Protein AF-A0A7X9BGX3-F1 (afdb_monomer)

Mean predicted aligned error: 6.51 Å

Structure (mmCIF, N/CA/C/O backbone):
data_AF-A0A7X9BGX3-F1
#
_entry.id   AF-A0A7X9BGX3-F1
#
loop_
_atom_site.group_PDB
_atom_site.id
_atom_site.type_symbol
_atom_site.label_atom_id
_atom_site.label_alt_id
_atom_site.label_comp_id
_atom_site.label_asym_id
_atom_site.label_entity_id
_atom_site.label_seq_id
_atom_site.pdbx_PDB_ins_code
_atom_site.Cartn_x
_atom_site.Cartn_y
_atom_site.Cartn_z
_atom_site.occupancy
_atom_site.B_iso_or_equiv
_atom_site.auth_seq_id
_atom_site.auth_comp_id
_atom_site.auth_asym_id
_atom_site.auth_atom_id
_atom_site.pdbx_PDB_model_num
ATOM 1 N N . ALA A 1 1 ? 54.823 19.436 -56.040 1.00 66.50 1 ALA A N 1
ATOM 2 C CA . ALA A 1 1 ? 53.367 19.259 -56.218 1.00 66.50 1 ALA A CA 1
ATOM 3 C C . ALA A 1 1 ? 53.062 17.767 -56.200 1.00 66.50 1 ALA A C 1
ATOM 5 O O . ALA A 1 1 ? 53.823 17.017 -56.798 1.00 66.50 1 ALA A O 1
ATOM 6 N N . ILE A 1 2 ? 52.026 17.324 -55.484 1.00 67.25 2 ILE A N 1
ATOM 7 C CA . ILE A 1 2 ? 51.620 15.910 -55.492 1.00 67.25 2 ILE A CA 1
ATOM 8 C C . ILE A 1 2 ? 50.942 15.634 -56.846 1.00 67.25 2 ILE A C 1
ATOM 10 O O . ILE A 1 2 ? 50.047 16.401 -57.211 1.00 67.25 2 ILE A O 1
ATOM 14 N N . PRO A 1 3 ? 51.363 14.609 -57.611 1.00 75.12 3 PRO A N 1
ATOM 15 C CA . PRO A 1 3 ? 50.762 14.306 -58.906 1.00 75.12 3 PRO A CA 1
ATOM 16 C C . PRO A 1 3 ? 49.273 13.942 -58.760 1.00 75.12 3 PRO A C 1
ATOM 18 O O . PRO A 1 3 ? 48.888 13.334 -57.755 1.00 75.12 3 PRO A O 1
ATOM 21 N N . PRO A 1 4 ? 48.420 14.309 -59.736 1.00 80.31 4 PRO A N 1
ATOM 22 C CA . PRO A 1 4 ? 47.000 13.979 -59.694 1.00 80.31 4 PRO A CA 1
ATOM 23 C C . PRO A 1 4 ? 46.792 12.458 -59.679 1.00 80.31 4 PRO A C 1
ATOM 25 O O . PRO A 1 4 ? 47.553 11.701 -60.282 1.00 80.31 4 PRO A O 1
ATOM 28 N N . LEU A 1 5 ? 45.752 12.008 -58.971 1.00 81.69 5 LEU A N 1
ATOM 29 C CA . LEU A 1 5 ? 45.400 10.588 -58.895 1.00 81.69 5 LEU A CA 1
ATOM 30 C C . LEU A 1 5 ? 45.034 10.051 -60.285 1.00 81.69 5 LEU A C 1
ATOM 32 O O . LEU A 1 5 ? 44.265 10.678 -61.010 1.00 81.69 5 LEU A O 1
ATOM 36 N N . ASN A 1 6 ? 45.524 8.855 -60.618 1.00 88.62 6 ASN A N 1
ATOM 37 C CA . ASN A 1 6 ? 45.041 8.104 -61.777 1.00 88.62 6 ASN A CA 1
ATOM 38 C C . ASN A 1 6 ? 43.604 7.587 -61.541 1.00 88.62 6 ASN A C 1
ATOM 40 O O . ASN A 1 6 ? 43.084 7.622 -60.421 1.00 88.62 6 ASN A O 1
ATOM 44 N N . GLU A 1 7 ? 42.952 7.063 -62.581 1.00 87.44 7 GLU A N 1
ATOM 45 C CA . GLU A 1 7 ? 41.557 6.604 -62.487 1.00 87.44 7 GLU A CA 1
ATOM 46 C C . GLU A 1 7 ? 41.325 5.541 -61.401 1.00 87.44 7 GLU A C 1
ATOM 48 O O . GLU A 1 7 ? 40.295 5.543 -60.724 1.00 87.44 7 GLU A O 1
ATOM 53 N N . ALA A 1 8 ? 42.290 4.637 -61.202 1.00 84.56 8 ALA A N 1
ATOM 54 C CA . ALA A 1 8 ? 42.225 3.620 -60.156 1.00 84.56 8 ALA A CA 1
ATOM 55 C C . ALA A 1 8 ? 42.242 4.250 -58.752 1.00 84.56 8 ALA A C 1
ATOM 57 O O . ALA A 1 8 ? 41.446 3.861 -57.895 1.00 84.56 8 ALA A O 1
ATOM 58 N N . GLY A 1 9 ? 43.079 5.269 -58.537 1.00 85.88 9 GLY A N 1
ATOM 59 C CA . GLY A 1 9 ? 43.134 6.048 -57.300 1.00 85.88 9 GLY A CA 1
ATOM 60 C C . GLY A 1 9 ? 41.841 6.819 -57.021 1.00 85.88 9 GLY A C 1
ATOM 61 O O . GLY A 1 9 ? 41.379 6.856 -55.879 1.00 85.88 9 GLY A O 1
ATOM 62 N N . VAL A 1 10 ? 41.196 7.367 -58.058 1.00 85.88 10 VAL A N 1
ATOM 63 C CA . VAL A 1 10 ? 39.879 8.021 -57.934 1.00 85.88 10 VAL A CA 1
ATOM 64 C C . VAL A 1 10 ? 38.798 7.010 -57.530 1.00 85.88 10 VAL A C 1
ATOM 66 O O . VAL A 1 10 ? 38.066 7.253 -56.566 1.00 85.88 10 VAL A O 1
ATOM 69 N N . ARG A 1 11 ? 38.730 5.842 -58.191 1.00 85.56 11 ARG A N 1
ATOM 70 C CA . ARG A 1 11 ? 37.778 4.763 -57.852 1.00 85.56 11 ARG A CA 1
ATOM 71 C C . ARG A 1 11 ? 37.969 4.256 -56.420 1.00 85.56 11 ARG A C 1
ATOM 73 O O . ARG A 1 11 ? 36.987 4.110 -55.689 1.00 85.56 11 ARG A O 1
ATOM 80 N N . ALA A 1 12 ? 39.216 4.052 -55.993 1.00 86.25 12 ALA A N 1
ATOM 81 C CA . ALA A 1 12 ? 39.546 3.623 -54.635 1.00 86.25 12 ALA A CA 1
ATOM 82 C C . ALA A 1 12 ? 39.119 4.658 -53.581 1.00 86.25 12 ALA A C 1
ATOM 84 O O . ALA A 1 12 ? 38.510 4.292 -52.575 1.00 86.25 12 ALA A O 1
ATOM 85 N N . ARG A 1 13 ? 39.350 5.955 -53.830 1.00 87.19 13 ARG A N 1
ATOM 86 C CA . ARG A 1 13 ? 38.935 7.040 -52.924 1.00 87.19 13 ARG A CA 1
ATOM 87 C C . ARG A 1 13 ? 37.414 7.135 -52.784 1.00 87.19 13 ARG A C 1
ATOM 89 O O . ARG A 1 13 ? 36.919 7.315 -51.672 1.00 87.19 13 ARG A O 1
ATOM 96 N N . ILE A 1 14 ? 36.668 6.987 -53.881 1.00 87.69 14 ILE A N 1
ATOM 97 C CA . ILE A 1 14 ? 35.195 6.966 -53.856 1.00 87.69 14 ILE A CA 1
ATOM 98 C C . ILE A 1 14 ? 34.693 5.750 -53.071 1.00 87.69 14 ILE A C 1
ATOM 100 O O . ILE A 1 14 ? 33.833 5.895 -52.201 1.00 87.69 14 ILE A O 1
ATOM 104 N N . ALA A 1 15 ? 35.246 4.562 -53.331 1.00 86.88 15 ALA A N 1
ATOM 105 C CA . ALA A 1 15 ? 34.882 3.340 -52.618 1.00 86.88 15 ALA A CA 1
ATOM 106 C C . ALA A 1 15 ? 35.181 3.441 -51.112 1.00 86.88 15 ALA A C 1
ATOM 108 O O . ALA A 1 15 ? 34.331 3.084 -50.296 1.00 86.88 15 ALA A O 1
ATOM 109 N N . PHE A 1 16 ? 36.342 3.987 -50.739 1.00 90.00 16 PHE A N 1
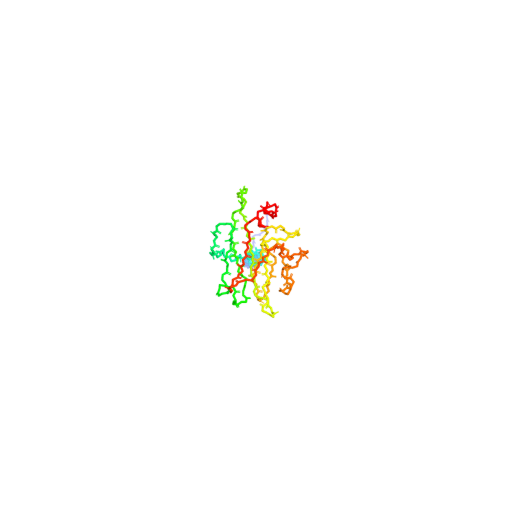ATOM 110 C CA . PHE A 1 16 ? 36.710 4.240 -49.347 1.00 90.00 16 PHE A CA 1
ATOM 111 C C . PHE A 1 16 ? 35.740 5.215 -48.674 1.00 90.00 16 PHE A C 1
ATOM 113 O O . PHE A 1 16 ? 35.214 4.905 -47.610 1.00 90.00 16 PHE A O 1
ATOM 120 N N . ARG A 1 17 ? 35.419 6.349 -49.316 1.00 91.12 17 ARG A N 1
ATOM 121 C CA . ARG A 1 17 ? 34.462 7.328 -48.775 1.00 91.12 17 ARG A CA 1
ATOM 122 C C . ARG A 1 17 ? 33.072 6.719 -48.583 1.00 91.12 17 ARG A C 1
ATOM 124 O O . ARG A 1 17 ? 32.462 6.948 -47.547 1.00 91.12 17 ARG A O 1
ATOM 131 N N . ARG A 1 18 ? 32.586 5.912 -49.534 1.00 91.56 18 ARG A N 1
ATOM 132 C CA . ARG A 1 18 ? 31.297 5.204 -49.408 1.00 91.56 18 ARG A CA 1
ATOM 133 C C . ARG A 1 18 ? 31.295 4.233 -48.229 1.00 91.56 18 ARG A C 1
ATOM 135 O O . ARG A 1 18 ? 30.339 4.233 -47.463 1.00 91.56 18 ARG A O 1
ATOM 142 N N . ARG A 1 19 ? 32.364 3.446 -48.059 1.00 92.12 19 ARG A N 1
ATOM 143 C CA . ARG A 1 19 ? 32.517 2.520 -46.924 1.00 92.12 19 ARG A CA 1
ATOM 144 C C . ARG A 1 19 ? 32.612 3.259 -45.592 1.00 92.12 19 ARG A C 1
ATOM 146 O O . ARG A 1 19 ? 31.960 2.845 -44.647 1.00 92.12 19 ARG A O 1
ATOM 153 N N . ALA A 1 20 ? 33.359 4.360 -45.531 1.00 91.62 20 ALA A N 1
ATOM 154 C CA . ALA A 1 20 ? 33.484 5.180 -44.330 1.00 91.62 20 ALA A CA 1
ATOM 155 C C . ALA A 1 20 ? 32.147 5.828 -43.931 1.00 91.62 20 ALA A C 1
ATOM 157 O O . ALA A 1 20 ? 31.776 5.786 -42.763 1.00 91.62 20 ALA A O 1
ATOM 158 N N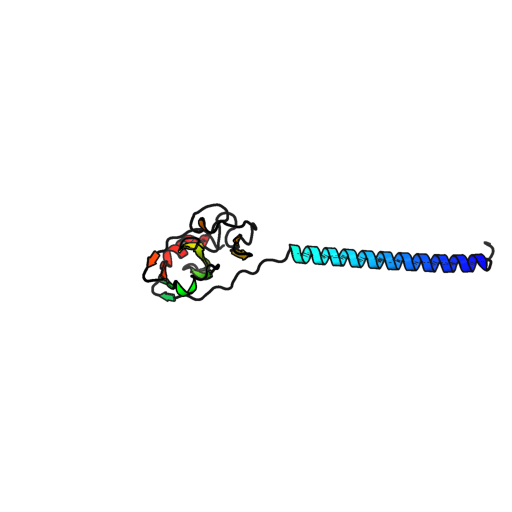 . VAL A 1 21 ? 31.387 6.362 -44.896 1.00 93.75 21 VAL A N 1
ATOM 159 C CA . VAL A 1 21 ? 30.038 6.905 -44.649 1.00 93.75 21 VAL A CA 1
ATOM 160 C C . VAL A 1 21 ? 29.076 5.803 -44.206 1.00 93.75 21 VAL A C 1
ATOM 162 O O . VAL A 1 21 ? 28.342 6.002 -43.246 1.00 93.75 21 VAL A O 1
ATOM 165 N N . ALA A 1 22 ? 29.101 4.635 -44.856 1.00 93.69 22 ALA A N 1
ATOM 166 C CA . ALA A 1 22 ? 28.267 3.503 -44.461 1.00 93.69 22 ALA A CA 1
ATOM 167 C C . ALA A 1 22 ? 28.614 3.011 -43.049 1.00 93.69 22 ALA A C 1
ATOM 169 O O . ALA A 1 22 ? 27.713 2.829 -42.241 1.00 93.69 22 ALA A O 1
ATOM 170 N N . ALA A 1 23 ? 29.900 2.849 -42.727 1.00 94.88 23 ALA A N 1
ATOM 171 C CA . ALA A 1 23 ? 30.350 2.474 -41.389 1.00 94.88 23 ALA A CA 1
ATOM 172 C C . ALA A 1 23 ? 29.916 3.511 -40.342 1.00 94.88 23 ALA A C 1
ATOM 174 O O . ALA A 1 23 ? 29.378 3.133 -39.312 1.00 94.88 23 ALA A O 1
ATOM 175 N N . GLY A 1 24 ? 30.061 4.809 -40.631 1.00 95.88 24 GLY A N 1
ATOM 176 C CA . GLY A 1 24 ? 29.570 5.877 -39.758 1.00 95.88 24 GLY A CA 1
ATOM 177 C C . GLY A 1 24 ? 28.052 5.832 -39.551 1.00 95.88 24 GLY A C 1
ATOM 178 O O . GLY A 1 24 ? 27.589 5.960 -38.421 1.00 95.88 24 GLY A O 1
ATOM 179 N N . ALA A 1 25 ? 27.279 5.593 -40.614 1.00 96.06 25 ALA A N 1
ATOM 180 C CA . ALA A 1 25 ? 25.824 5.465 -40.539 1.00 96.06 25 ALA A CA 1
ATOM 181 C C . ALA A 1 25 ? 25.389 4.232 -39.730 1.00 96.06 25 ALA A C 1
ATOM 183 O O . ALA A 1 25 ? 24.504 4.342 -38.886 1.00 96.06 25 ALA A O 1
ATOM 184 N N . TRP A 1 26 ? 26.039 3.081 -39.930 1.00 97.25 26 TRP A N 1
ATOM 185 C CA . TRP A 1 26 ? 25.780 1.868 -39.150 1.00 97.25 26 TRP A CA 1
ATOM 186 C C . TRP A 1 26 ? 26.157 2.036 -37.679 1.00 97.25 26 TRP A C 1
ATOM 188 O O . TRP A 1 26 ? 25.380 1.641 -36.814 1.00 97.25 26 TRP A O 1
ATOM 198 N N . SER A 1 27 ? 27.290 2.677 -37.380 1.00 96.94 27 SER A N 1
ATOM 199 C CA . SER A 1 27 ? 27.677 2.997 -36.002 1.00 96.94 27 SER A CA 1
ATOM 200 C C . SER A 1 27 ? 26.669 3.932 -35.331 1.00 96.94 27 SER A C 1
ATOM 202 O O . SER A 1 27 ? 26.305 3.707 -34.181 1.00 96.94 27 SER A O 1
ATOM 204 N N . MET A 1 28 ? 26.171 4.945 -36.048 1.00 97.38 28 MET A N 1
ATOM 205 C CA . MET A 1 28 ? 25.126 5.842 -35.545 1.00 97.38 28 MET A CA 1
ATOM 206 C C . MET A 1 28 ? 23.820 5.083 -35.272 1.00 97.38 28 MET A C 1
ATOM 208 O O . MET A 1 28 ? 23.231 5.236 -34.207 1.00 97.38 28 MET A O 1
ATOM 212 N N . ALA A 1 29 ? 23.383 4.236 -36.208 1.00 97.69 29 ALA A N 1
ATOM 213 C CA . ALA A 1 29 ? 22.173 3.432 -36.049 1.00 97.69 29 ALA A CA 1
ATOM 214 C C . ALA A 1 29 ? 22.281 2.467 -34.858 1.00 97.69 29 ALA A C 1
ATOM 216 O O . ALA A 1 29 ? 21.345 2.361 -34.069 1.00 97.69 29 ALA A O 1
ATOM 217 N N . ALA A 1 30 ? 23.435 1.816 -34.688 1.00 97.88 30 ALA A N 1
ATOM 218 C CA . ALA A 1 30 ? 23.700 0.944 -33.549 1.00 97.88 30 ALA A CA 1
ATOM 219 C C . ALA A 1 30 ? 23.678 1.713 -32.219 1.00 97.88 30 ALA A C 1
ATOM 221 O O . ALA A 1 30 ? 23.088 1.235 -31.252 1.00 97.88 30 ALA A O 1
ATOM 222 N N . ALA A 1 31 ? 24.261 2.915 -32.174 1.00 98.00 31 ALA A N 1
ATOM 223 C CA . ALA A 1 31 ? 24.227 3.765 -30.987 1.00 98.00 31 ALA A CA 1
ATOM 224 C C . ALA A 1 31 ? 22.793 4.179 -30.623 1.00 98.00 31 ALA A C 1
ATOM 226 O O . ALA A 1 31 ? 22.399 4.034 -29.471 1.00 98.00 31 ALA A O 1
ATOM 227 N N . ILE A 1 32 ? 21.988 4.611 -31.602 1.00 98.25 32 ILE A N 1
ATOM 228 C CA . ILE A 1 32 ? 20.575 4.966 -31.388 1.00 98.25 32 ILE A CA 1
ATOM 229 C C . ILE A 1 32 ? 19.783 3.760 -30.877 1.00 98.25 32 ILE A C 1
ATOM 231 O O . ILE A 1 32 ? 19.033 3.890 -29.911 1.00 98.25 32 ILE A O 1
ATOM 235 N N . ALA A 1 33 ? 19.962 2.587 -31.490 1.00 98.00 33 ALA A N 1
ATOM 236 C CA . ALA A 1 33 ? 19.286 1.366 -31.065 1.00 98.00 33 ALA A CA 1
ATOM 237 C C . ALA A 1 33 ? 19.656 0.989 -29.623 1.00 98.00 33 ALA A C 1
ATOM 239 O O . ALA A 1 33 ? 18.774 0.677 -28.827 1.00 98.00 33 ALA A O 1
ATOM 240 N N . LEU A 1 34 ? 20.939 1.080 -29.261 1.00 98.12 34 LEU A N 1
ATOM 241 C CA . LEU A 1 34 ? 21.395 0.828 -27.897 1.00 98.12 34 LEU A CA 1
ATOM 242 C C . LEU A 1 34 ? 20.799 1.833 -26.904 1.00 98.12 34 LEU A C 1
ATOM 244 O O . LEU A 1 34 ? 20.311 1.429 -25.854 1.00 98.12 34 LEU A O 1
ATOM 248 N N . THR A 1 35 ? 20.792 3.127 -27.232 1.00 97.50 35 THR A N 1
ATOM 249 C CA . THR A 1 35 ? 20.176 4.154 -26.381 1.00 97.50 35 THR A CA 1
ATOM 250 C C . THR A 1 35 ? 18.681 3.909 -26.201 1.00 97.50 35 THR A C 1
ATOM 252 O O . THR A 1 35 ? 18.192 4.015 -25.081 1.00 97.50 35 THR A O 1
ATOM 255 N N . ALA A 1 36 ? 17.960 3.538 -27.260 1.00 97.69 36 ALA A N 1
ATOM 256 C CA . ALA A 1 36 ? 16.537 3.222 -27.179 1.00 97.69 36 ALA A CA 1
ATOM 257 C C . ALA A 1 36 ? 16.269 1.988 -26.301 1.00 97.69 36 ALA A C 1
ATOM 259 O O . ALA A 1 36 ? 15.364 2.017 -25.474 1.00 97.69 36 ALA A O 1
ATOM 260 N N . LEU A 1 37 ? 17.082 0.933 -26.428 1.00 97.56 37 LEU A N 1
ATOM 261 C CA . LEU A 1 37 ? 16.977 -0.266 -25.590 1.00 97.56 37 LEU A CA 1
ATOM 262 C C . LEU A 1 37 ? 17.258 0.035 -24.116 1.00 97.56 37 LEU A C 1
ATOM 264 O O . LEU A 1 37 ? 16.532 -0.441 -23.248 1.00 97.56 37 LEU A O 1
ATOM 268 N N . LEU A 1 38 ? 18.283 0.841 -23.828 1.00 97.38 38 LEU A N 1
ATOM 269 C CA . LEU A 1 38 ? 18.588 1.266 -22.463 1.00 97.38 38 LEU A CA 1
ATOM 270 C C . LEU A 1 38 ? 17.471 2.139 -21.890 1.00 97.38 38 LEU A C 1
ATOM 272 O O . LEU A 1 38 ? 17.063 1.907 -20.759 1.00 97.38 38 LEU A O 1
ATOM 276 N N . ALA A 1 39 ? 16.951 3.092 -22.668 1.00 96.06 39 ALA A N 1
ATOM 277 C CA . ALA A 1 39 ? 15.848 3.956 -22.252 1.00 96.06 39 ALA A CA 1
ATOM 278 C C . ALA A 1 39 ? 14.558 3.167 -21.986 1.00 96.06 39 ALA A C 1
ATOM 280 O O . ALA A 1 39 ? 13.848 3.453 -21.026 1.00 96.06 39 ALA A O 1
ATOM 281 N N . TRP A 1 40 ? 14.267 2.152 -22.804 1.00 95.44 40 TRP A N 1
ATOM 282 C CA . TRP A 1 40 ? 13.166 1.232 -22.534 1.00 95.44 40 TRP A CA 1
ATOM 283 C C . TRP A 1 40 ? 13.440 0.457 -21.240 1.00 95.44 40 TRP A C 1
ATOM 285 O O . TRP A 1 40 ? 12.630 0.493 -20.319 1.00 95.44 40 TRP A O 1
ATOM 295 N N . GLY A 1 41 ? 14.601 -0.189 -21.118 1.00 93.69 41 GLY A N 1
ATOM 296 C CA . GLY A 1 41 ? 14.947 -0.957 -19.922 1.00 93.69 41 GLY A CA 1
ATOM 297 C C . GLY A 1 41 ? 14.831 -0.137 -18.633 1.00 93.69 41 GLY A C 1
ATOM 298 O O . GLY A 1 41 ? 14.251 -0.604 -17.657 1.00 93.69 41 GLY A O 1
ATOM 299 N N . THR A 1 42 ? 15.305 1.112 -18.631 1.00 92.31 42 THR A N 1
ATOM 300 C CA . THR A 1 42 ? 15.161 2.004 -17.473 1.00 92.31 42 THR A CA 1
ATOM 301 C C . THR A 1 42 ? 13.718 2.428 -17.232 1.00 92.31 42 THR A C 1
ATOM 303 O O . THR A 1 42 ? 13.340 2.588 -16.076 1.00 92.31 42 THR A O 1
ATOM 306 N N . TYR A 1 43 ? 12.909 2.614 -18.274 1.00 91.69 43 TYR A N 1
ATOM 307 C CA . TYR A 1 43 ? 11.489 2.928 -18.125 1.00 91.69 43 TYR A CA 1
ATOM 308 C C . TYR A 1 43 ?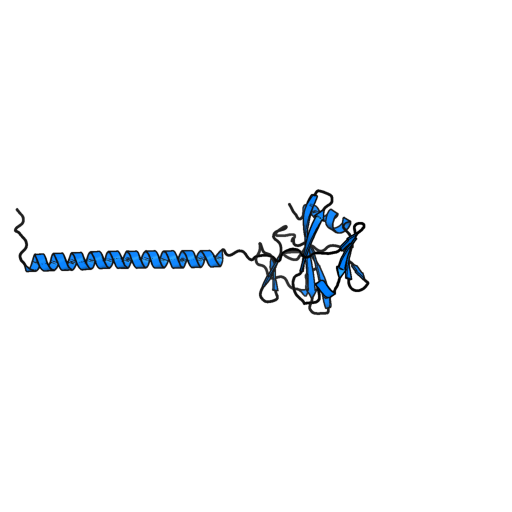 10.726 1.798 -17.422 1.00 91.69 43 TYR A C 1
ATOM 310 O O . TYR A 1 43 ? 10.019 2.064 -16.455 1.00 91.69 43 TYR A O 1
ATOM 318 N N . GLU A 1 44 ? 10.920 0.545 -17.839 1.00 88.31 44 GLU A N 1
ATOM 319 C CA . GLU A 1 44 ? 10.241 -0.604 -17.215 1.00 88.31 44 GLU A CA 1
ATOM 320 C C . GLU A 1 44 ? 10.696 -0.809 -15.768 1.00 88.31 44 GLU A C 1
ATOM 322 O O . GLU A 1 44 ? 9.868 -1.048 -14.896 1.00 88.31 44 GLU A O 1
ATOM 327 N N . LEU A 1 45 ? 11.994 -0.645 -15.487 1.00 83.06 45 LEU A N 1
ATOM 328 C CA . LEU A 1 45 ? 12.536 -0.786 -14.130 1.00 83.06 45 LEU A CA 1
ATOM 329 C C . LEU A 1 45 ? 12.076 0.318 -13.171 1.00 83.06 45 LEU A C 1
ATOM 331 O O . LEU A 1 45 ? 11.986 0.081 -11.972 1.00 83.06 45 LEU A O 1
ATOM 335 N N . ASN A 1 46 ? 11.811 1.526 -13.675 1.00 82.19 46 ASN A N 1
ATOM 336 C CA . ASN A 1 46 ? 11.364 2.653 -12.850 1.00 82.19 46 ASN A CA 1
ATOM 337 C C . ASN A 1 46 ? 9.841 2.803 -12.808 1.00 82.19 46 ASN A C 1
ATOM 339 O O . ASN A 1 46 ? 9.340 3.742 -12.180 1.00 82.19 46 ASN A O 1
ATOM 343 N N . LYS A 1 47 ? 9.097 1.919 -13.476 1.00 82.50 47 LYS A N 1
ATOM 344 C CA . LYS A 1 47 ? 7.641 1.954 -13.480 1.00 82.50 47 LYS A CA 1
ATOM 345 C C . LYS A 1 47 ? 7.131 1.739 -12.057 1.00 82.50 47 LYS A C 1
ATOM 347 O O . LYS A 1 47 ? 7.255 0.660 -11.490 1.00 82.50 47 LYS A O 1
ATOM 352 N N . GLN A 1 48 ? 6.569 2.794 -11.477 1.00 78.75 48 GLN A N 1
ATOM 353 C CA . GLN A 1 48 ? 6.019 2.739 -10.130 1.00 78.75 48 GLN A CA 1
ATOM 354 C C . GLN A 1 48 ? 4.676 1.998 -10.154 1.00 78.75 48 GLN A C 1
ATOM 356 O O . GLN A 1 48 ? 3.829 2.325 -10.994 1.00 78.75 48 GLN A O 1
ATOM 361 N 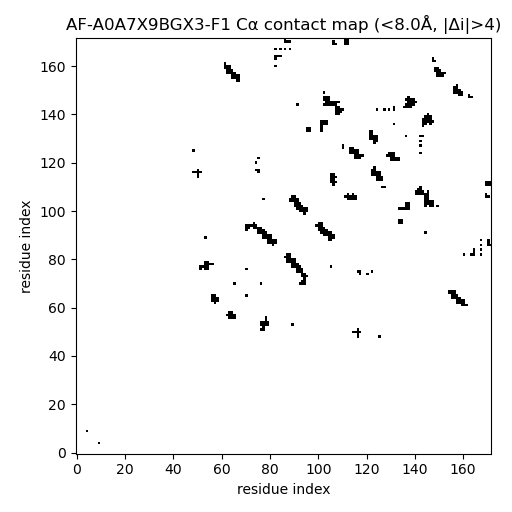N . PRO A 1 49 ? 4.448 1.037 -9.245 1.00 84.94 49 PRO A N 1
ATOM 362 C CA . PRO A 1 49 ? 3.152 0.395 -9.125 1.00 84.94 49 PRO A CA 1
ATOM 363 C C . PRO A 1 49 ? 2.106 1.422 -8.679 1.00 84.94 49 PRO A C 1
ATOM 365 O O . PRO A 1 49 ? 2.340 2.260 -7.796 1.00 84.94 49 PRO A O 1
ATOM 368 N N . VAL A 1 50 ? 0.948 1.370 -9.334 1.00 85.00 50 VAL A N 1
ATOM 369 C CA . VAL A 1 50 ? -0.224 2.163 -8.961 1.00 85.00 50 VAL A CA 1
ATOM 370 C C . VAL A 1 50 ? -0.919 1.441 -7.815 1.00 85.00 50 VAL A C 1
ATOM 372 O O . VAL A 1 50 ? -1.105 0.228 -7.861 1.00 85.00 50 VAL A O 1
ATOM 375 N N . ILE A 1 51 ? -1.274 2.192 -6.778 1.00 91.56 51 ILE A N 1
ATOM 376 C CA . ILE A 1 51 ? -2.055 1.681 -5.652 1.00 91.56 51 ILE A CA 1
ATOM 377 C C . ILE A 1 51 ? -3.546 1.836 -5.984 1.00 91.56 51 ILE A C 1
ATOM 379 O O . ILE A 1 51 ? -3.912 2.816 -6.632 1.00 91.56 51 ILE A O 1
ATOM 383 N N . SER A 1 52 ? -4.387 0.881 -5.575 1.00 93.69 52 SER A N 1
ATOM 384 C CA . SER A 1 52 ? -5.848 0.973 -5.727 1.00 93.69 52 SER A CA 1
ATOM 385 C C . SER A 1 52 ? -6.411 2.275 -5.145 1.00 93.69 52 SER A C 1
ATOM 387 O O . SER A 1 52 ? -5.903 2.798 -4.149 1.00 93.69 52 SER A O 1
ATOM 389 N N . GLU A 1 53 ? -7.448 2.819 -5.772 1.00 95.44 53 GLU A N 1
ATOM 390 C CA . GLU A 1 53 ? -8.142 3.985 -5.226 1.00 95.44 53 GLU A CA 1
ATOM 391 C C . GLU A 1 53 ? -8.870 3.612 -3.920 1.00 95.44 53 GLU A C 1
ATOM 393 O O . GLU A 1 53 ? -9.237 2.447 -3.744 1.00 95.44 53 GLU A O 1
ATOM 398 N N . PRO A 1 54 ? -9.039 4.558 -2.979 1.00 97.88 54 PRO A N 1
ATOM 399 C CA . PRO A 1 54 ? -9.823 4.316 -1.776 1.00 97.88 54 PRO A CA 1
ATOM 400 C C . PRO A 1 54 ? -11.286 4.006 -2.095 1.00 97.88 54 PRO A C 1
ATOM 402 O O . PRO A 1 54 ? -11.906 4.662 -2.929 1.00 97.88 54 PRO A O 1
ATOM 405 N N . GLU A 1 55 ? -11.836 3.037 -1.382 1.00 98.38 55 GLU A N 1
ATOM 406 C CA . GLU A 1 55 ? -13.240 2.672 -1.417 1.00 98.38 55 GLU A CA 1
ATOM 407 C C . GLU A 1 55 ? -14.048 3.455 -0.379 1.00 98.38 55 GLU A C 1
ATOM 409 O O . GLU A 1 55 ? -13.536 3.899 0.654 1.00 98.38 55 GLU A O 1
ATOM 414 N N . GLU A 1 56 ? -15.342 3.590 -0.655 1.00 97.94 56 GLU A N 1
ATOM 415 C CA . GLU A 1 56 ? -16.305 4.216 0.247 1.00 97.94 56 GLU A CA 1
ATOM 416 C C . GLU A 1 56 ? -16.659 3.286 1.416 1.00 97.94 56 GLU A C 1
ATOM 418 O O . GLU A 1 56 ? -16.655 2.059 1.289 1.00 97.94 56 GLU A O 1
ATOM 423 N N . TYR A 1 57 ? -17.010 3.879 2.556 1.00 97.69 57 TYR A N 1
ATOM 424 C CA . TYR A 1 57 ? -17.490 3.180 3.749 1.00 97.69 57 TYR A CA 1
ATOM 425 C C . TYR A 1 57 ? -18.407 4.093 4.569 1.00 97.69 57 TYR A C 1
ATOM 427 O O . TYR A 1 57 ? -18.465 5.305 4.361 1.00 97.69 57 TYR A O 1
ATOM 435 N N . SER A 1 58 ? -19.140 3.516 5.522 1.00 97.56 58 SER A N 1
ATOM 436 C CA . SER A 1 58 ? -19.992 4.292 6.425 1.00 97.56 58 SER A CA 1
ATOM 437 C C . SER A 1 58 ? -19.180 4.802 7.610 1.00 97.56 58 SER A C 1
ATOM 439 O O . SER A 1 58 ? -18.571 3.998 8.309 1.00 97.56 58 SER A O 1
ATOM 441 N N . LEU A 1 59 ? -19.235 6.105 7.888 1.00 97.12 59 LEU A N 1
ATOM 442 C CA . LEU A 1 59 ? -18.674 6.722 9.091 1.00 97.12 59 LEU A CA 1
ATOM 443 C C . LEU A 1 59 ? -19.762 7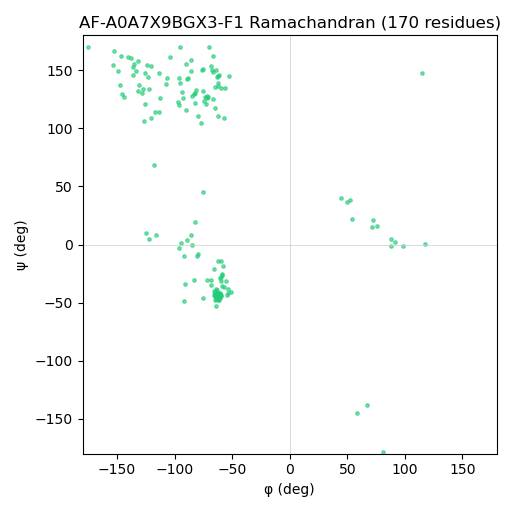.541 9.794 1.00 97.12 59 LEU A C 1
ATOM 445 O O . LEU A 1 59 ? -20.146 8.610 9.321 1.00 97.12 59 LEU A O 1
ATOM 449 N N . VAL A 1 60 ? -20.269 7.038 10.918 1.00 97.06 60 VAL A N 1
ATOM 450 C CA . VAL A 1 60 ? -21.344 7.678 11.696 1.00 97.06 60 VAL A CA 1
ATOM 451 C C . VAL A 1 60 ? -20.933 7.701 13.161 1.00 97.06 60 VAL A C 1
ATOM 453 O O . VAL A 1 60 ? -20.456 6.696 13.679 1.00 97.06 60 VAL A O 1
ATOM 456 N N . ASP A 1 61 ? -21.065 8.856 13.815 1.00 95.75 61 ASP A N 1
ATOM 457 C CA . ASP A 1 61 ? -20.733 9.046 15.236 1.00 95.75 61 ASP A CA 1
ATOM 458 C C . ASP A 1 61 ? -19.330 8.529 15.631 1.00 95.75 61 ASP A C 1
ATOM 460 O O . ASP A 1 61 ? -19.119 7.992 16.717 1.00 95.75 61 ASP A O 1
ATOM 464 N N . GLY A 1 62 ? -18.349 8.688 14.733 1.00 96.25 62 GLY A N 1
ATOM 465 C CA . GLY A 1 62 ? -16.963 8.257 14.958 1.00 96.25 62 GLY A CA 1
ATOM 466 C C . GLY A 1 62 ? -16.738 6.747 14.835 1.00 96.25 62 GLY A C 1
ATOM 467 O O . GLY A 1 62 ? -15.705 6.248 15.282 1.00 96.25 62 GLY A O 1
ATOM 468 N N . VAL A 1 63 ? -17.679 6.016 14.240 1.00 97.88 63 VAL A N 1
ATOM 469 C CA . VAL A 1 63 ? -17.576 4.578 13.988 1.00 97.88 63 VAL A CA 1
ATOM 470 C C . VAL A 1 63 ? -17.595 4.320 12.485 1.00 97.88 63 VAL A C 1
ATOM 472 O O . VAL A 1 63 ? -18.593 4.572 11.807 1.00 97.88 63 VAL A O 1
ATOM 475 N N . ALA A 1 64 ? -16.475 3.820 11.969 1.00 97.88 64 ALA A N 1
ATOM 476 C CA . ALA A 1 64 ? -16.350 3.337 10.605 1.00 97.88 64 ALA A CA 1
ATOM 477 C C . ALA A 1 64 ? -16.872 1.895 10.520 1.00 97.88 64 ALA A C 1
ATOM 479 O O . ALA A 1 64 ? -16.494 1.044 11.324 1.00 97.88 64 ALA A O 1
ATOM 480 N N . THR A 1 65 ? -17.745 1.628 9.551 1.00 98.19 65 THR A N 1
ATOM 481 C CA . THR A 1 65 ? -18.378 0.324 9.315 1.00 98.19 65 THR A CA 1
ATOM 482 C C . THR A 1 65 ? -18.134 -0.116 7.877 1.00 98.19 65 THR A C 1
ATOM 484 O O . THR A 1 65 ? -18.545 0.574 6.939 1.00 98.19 65 THR A O 1
ATOM 487 N N . ILE A 1 66 ? -17.488 -1.273 7.715 1.00 98.50 66 ILE A N 1
ATOM 488 C CA . ILE A 1 66 ? -17.150 -1.878 6.424 1.00 98.50 66 ILE A CA 1
ATOM 489 C C . ILE A 1 66 ? -17.823 -3.257 6.341 1.00 98.50 66 ILE A C 1
ATOM 491 O O . ILE A 1 66 ? -17.405 -4.171 7.056 1.00 98.50 66 ILE A O 1
ATOM 495 N N . PRO A 1 67 ? -18.860 -3.445 5.505 1.00 98.00 67 PRO A N 1
ATOM 496 C CA . PRO A 1 67 ? -19.530 -4.736 5.355 1.00 98.00 67 PRO A CA 1
ATOM 497 C C . PRO A 1 67 ? -18.594 -5.815 4.800 1.00 98.00 67 PRO A C 1
ATOM 499 O O . PRO A 1 67 ? -17.794 -5.550 3.906 1.00 98.00 67 PRO A O 1
ATOM 502 N N . PHE A 1 68 ? -18.739 -7.064 5.242 1.00 97.38 68 PHE A N 1
ATOM 503 C CA . PHE A 1 68 ? -17.950 -8.179 4.704 1.00 97.38 68 PHE A CA 1
ATOM 504 C C . PHE A 1 68 ? -18.137 -8.382 3.209 1.00 97.38 68 PHE A C 1
ATOM 506 O O . PHE A 1 68 ? -17.158 -8.636 2.519 1.00 97.38 68 PHE A O 1
ATOM 513 N N . SER A 1 69 ? -19.349 -8.164 2.695 1.00 97.06 69 SER A N 1
ATOM 514 C CA . SER A 1 69 ? -19.644 -8.247 1.261 1.00 97.06 69 SER A CA 1
ATOM 515 C C . SER A 1 69 ? -18.798 -7.305 0.398 1.00 97.06 69 SER A C 1
ATOM 517 O O . SER A 1 69 ? -18.747 -7.483 -0.814 1.00 97.06 69 SER A O 1
ATOM 519 N N . GLN A 1 70 ? -18.185 -6.279 0.997 1.00 97.81 70 GLN A N 1
ATOM 520 C CA . GLN A 1 70 ? -17.268 -5.373 0.312 1.00 97.81 70 GLN A CA 1
ATOM 521 C C . GLN A 1 70 ? -15.842 -5.931 0.235 1.00 97.81 70 GLN A C 1
ATOM 523 O O . GLN A 1 70 ? -15.142 -5.618 -0.716 1.00 97.81 70 GLN A O 1
ATOM 528 N N . VAL A 1 71 ? -15.419 -6.740 1.215 1.00 97.50 71 VAL A N 1
ATOM 529 C CA . VAL A 1 71 ? -14.006 -7.113 1.417 1.00 97.50 71 VAL A CA 1
ATOM 530 C C . VAL A 1 71 ? -13.733 -8.626 1.458 1.00 97.50 71 VAL A C 1
ATOM 532 O O . VAL A 1 71 ? -12.657 -9.068 1.862 1.00 97.50 71 VAL A O 1
ATOM 535 N N . GLU A 1 72 ? -14.723 -9.453 1.116 1.00 96.50 72 GLU A N 1
ATOM 536 C CA . GLU A 1 72 ? -14.653 -10.922 1.196 1.00 96.50 72 GLU A CA 1
ATOM 537 C C . GLU A 1 72 ? -14.117 -11.615 -0.070 1.00 96.50 72 GLU A C 1
ATOM 539 O O . GLU A 1 72 ? -14.067 -12.844 -0.118 1.00 96.50 72 GLU A O 1
ATOM 544 N N . ASP A 1 73 ? -13.698 -10.860 -1.088 1.00 95.25 73 ASP A N 1
ATOM 545 C CA . ASP A 1 73 ? -13.252 -11.408 -2.378 1.00 95.25 73 ASP A CA 1
ATOM 546 C C . ASP A 1 73 ? -11.798 -11.933 -2.375 1.00 95.25 73 ASP A C 1
ATOM 548 O O . ASP A 1 73 ? -11.387 -12.636 -3.300 1.00 95.25 73 ASP A O 1
ATOM 552 N N . GLY A 1 74 ? -11.041 -11.660 -1.306 1.00 94.25 74 GLY A N 1
ATOM 553 C CA . GLY A 1 74 ? -9.643 -12.071 -1.158 1.00 94.25 74 GLY A CA 1
ATOM 554 C C . GLY A 1 74 ? -8.612 -11.055 -1.655 1.00 94.25 74 GLY A C 1
ATOM 555 O O . GLY A 1 74 ? -7.417 -11.348 -1.566 1.00 94.25 74 GLY A O 1
ATOM 556 N N . HIS A 1 75 ? -9.039 -9.888 -2.136 1.00 96.00 75 HIS A N 1
ATOM 557 C CA . HIS A 1 75 ? -8.173 -8.830 -2.645 1.00 96.00 75 HIS A CA 1
ATOM 558 C C . HIS A 1 75 ? -7.849 -7.763 -1.590 1.00 96.00 75 HIS A C 1
ATOM 560 O O . HIS A 1 75 ? -8.356 -7.754 -0.464 1.00 96.00 75 HIS A O 1
ATOM 566 N N . LEU A 1 76 ? -6.905 -6.884 -1.934 1.00 97.31 76 LEU A N 1
ATOM 567 C CA . LEU A 1 76 ? -6.525 -5.737 -1.118 1.00 97.31 76 LEU A CA 1
ATOM 568 C C . LEU A 1 76 ? -7.520 -4.582 -1.283 1.00 97.31 76 LEU A C 1
ATOM 570 O O . LEU A 1 76 ? -7.491 -3.867 -2.287 1.00 97.31 76 LEU A O 1
ATOM 574 N N . HIS A 1 77 ? -8.284 -4.314 -0.231 1.00 98.31 77 HIS A N 1
ATOM 575 C CA . HIS A 1 77 ? -9.175 -3.160 -0.145 1.00 98.31 77 HIS A CA 1
ATOM 576 C C . HIS A 1 77 ? -8.489 -2.015 0.583 1.00 98.31 77 HIS A C 1
ATOM 578 O O . HIS A 1 77 ? -7.798 -2.228 1.584 1.00 98.31 77 HIS A O 1
ATOM 584 N N . ARG A 1 78 ? -8.679 -0.792 0.092 1.00 98.44 78 ARG A N 1
ATOM 585 C CA . ARG A 1 78 ? -8.101 0.427 0.665 1.00 98.44 78 ARG A CA 1
ATOM 586 C C . ARG A 1 78 ? -9.205 1.404 1.005 1.00 98.44 78 ARG A C 1
ATOM 588 O O . ARG A 1 78 ? -10.128 1.579 0.229 1.00 98.44 78 ARG A O 1
ATOM 595 N N . PHE A 1 79 ? -9.025 2.126 2.099 1.00 98.62 79 PHE A N 1
ATOM 596 C CA . PHE A 1 79 ? -9.936 3.164 2.558 1.00 98.62 79 PHE A CA 1
ATOM 597 C C . PHE A 1 79 ? -9.148 4.412 2.942 1.00 98.62 79 PHE A C 1
ATOM 599 O O . PHE A 1 79 ? -7.998 4.313 3.381 1.00 98.62 79 PHE A O 1
ATOM 606 N N . ALA A 1 80 ? -9.760 5.580 2.771 1.00 98.12 80 ALA A N 1
ATOM 607 C CA . ALA A 1 80 ? -9.201 6.865 3.175 1.00 98.12 80 ALA A CA 1
ATOM 608 C C . ALA A 1 80 ? -9.923 7.388 4.419 1.00 98.12 80 ALA A C 1
ATOM 610 O O . ALA A 1 80 ? -11.129 7.215 4.582 1.00 98.12 80 ALA A O 1
ATOM 611 N N . TYR A 1 81 ? -9.186 8.027 5.312 1.00 98.19 81 TYR A N 1
ATOM 612 C CA . TYR A 1 81 ? -9.724 8.607 6.531 1.00 98.19 81 TYR A CA 1
ATOM 613 C C . TYR A 1 81 ? -8.990 9.907 6.835 1.00 98.19 81 TYR A C 1
ATOM 615 O O . TYR A 1 81 ? -7.767 9.910 6.913 1.00 98.19 81 TYR A O 1
ATOM 623 N N . THR A 1 82 ? -9.724 10.995 7.034 1.00 97.94 82 THR A N 1
ATOM 624 C CA . THR A 1 82 ? -9.143 12.252 7.510 1.00 97.94 82 THR A CA 1
ATOM 625 C C . THR A 1 82 ? -9.196 12.265 9.034 1.00 97.94 82 THR A C 1
ATOM 627 O O . THR A 1 82 ? -10.284 12.276 9.615 1.00 97.94 82 THR A O 1
ATOM 630 N N . ALA A 1 83 ? -8.030 12.269 9.675 1.00 97.38 83 ALA A N 1
ATOM 631 C CA . 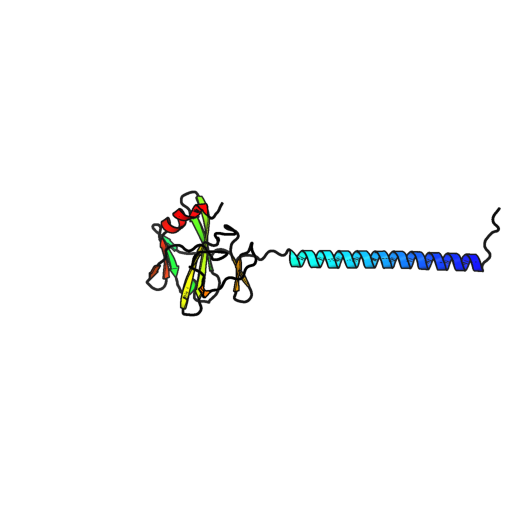ALA A 1 83 ? -7.913 12.346 11.125 1.00 97.38 83 ALA A CA 1
ATOM 632 C C . ALA A 1 83 ? -8.402 13.695 11.670 1.00 97.38 83 ALA A C 1
ATOM 634 O O . ALA A 1 83 ? -8.479 14.698 10.955 1.00 97.38 83 ALA A O 1
ATOM 635 N N . ALA A 1 84 ? -8.683 13.749 12.970 1.00 96.81 84 ALA A N 1
ATOM 636 C CA . ALA A 1 84 ? -9.145 14.946 13.669 1.00 96.81 84 ALA A CA 1
ATOM 637 C C . ALA A 1 84 ? -8.167 16.134 13.575 1.00 96.81 84 ALA A C 1
ATOM 639 O O . ALA A 1 84 ? -8.584 17.288 13.681 1.00 96.81 84 ALA A O 1
ATOM 640 N N . ASP A 1 85 ? -6.876 15.865 13.366 1.00 96.44 85 ASP A N 1
ATOM 641 C CA . ASP A 1 85 ? -5.841 16.879 13.137 1.00 96.44 85 ASP A CA 1
ATOM 642 C C . ASP A 1 85 ? -5.725 17.334 11.665 1.00 96.44 85 ASP A C 1
ATOM 644 O O . ASP A 1 85 ? -4.928 18.221 11.355 1.00 96.44 85 ASP A O 1
ATOM 648 N N . GLY A 1 86 ? -6.547 16.775 10.772 1.00 97.19 86 GLY A N 1
ATOM 649 C CA . GLY A 1 86 ? -6.560 17.051 9.336 1.00 97.19 86 GLY A CA 1
ATOM 650 C C . GLY A 1 86 ? -5.615 16.175 8.512 1.00 97.19 86 GLY A C 1
ATOM 651 O O . GLY A 1 86 ? -5.482 16.409 7.311 1.00 97.19 86 GLY A O 1
ATOM 652 N N . THR A 1 87 ? -4.947 15.192 9.119 1.00 97.81 87 THR A N 1
ATOM 653 C CA . THR A 1 87 ? -4.048 14.279 8.403 1.00 97.81 87 THR A CA 1
ATOM 654 C C . THR A 1 87 ? -4.837 13.302 7.536 1.00 97.81 87 THR A C 1
ATOM 656 O O . THR A 1 87 ? -5.703 12.579 8.026 1.00 97.81 87 THR A O 1
ATOM 659 N N . GLU A 1 88 ? -4.499 13.236 6.248 1.00 97.12 88 GLU A N 1
ATOM 660 C CA . GLU A 1 88 ? -5.053 12.250 5.317 1.00 97.12 88 GLU A CA 1
ATOM 661 C C . GLU A 1 88 ? -4.387 10.889 5.533 1.00 97.12 88 GLU A C 1
ATOM 663 O O . GLU A 1 88 ? -3.244 10.646 5.136 1.00 97.12 88 GLU A O 1
ATOM 668 N N . MET A 1 89 ? -5.118 9.984 6.166 1.00 97.69 89 MET A N 1
ATOM 669 C CA . MET A 1 89 ? -4.690 8.628 6.462 1.00 97.69 89 MET A CA 1
ATOM 670 C C . MET A 1 89 ? -5.338 7.629 5.515 1.00 97.69 89 MET A C 1
ATOM 672 O O . MET A 1 89 ? -6.364 7.877 4.878 1.00 97.69 89 MET A O 1
ATOM 676 N N . ARG A 1 90 ? -4.737 6.444 5.440 1.00 98.38 90 ARG A N 1
ATOM 677 C CA . ARG A 1 90 ? -5.295 5.314 4.704 1.00 98.38 90 ARG A CA 1
ATOM 678 C C . ARG A 1 90 ? -5.158 4.044 5.526 1.00 98.38 90 ARG A C 1
ATOM 680 O O . ARG A 1 90 ? -4.169 3.855 6.234 1.00 98.38 90 ARG A O 1
ATOM 687 N N . PHE A 1 91 ? -6.120 3.147 5.404 1.00 98.50 91 PHE A N 1
ATOM 688 C CA . PHE A 1 91 ? -6.040 1.805 5.971 1.00 98.50 91 PHE A CA 1
ATOM 689 C C . PHE A 1 91 ? -6.429 0.769 4.926 1.00 98.50 91 PHE A C 1
ATOM 691 O O . PHE A 1 91 ? -7.074 1.085 3.925 1.00 98.50 91 PHE A O 1
ATOM 698 N N . ILE A 1 92 ? -5.976 -0.460 5.138 1.00 98.31 92 ILE A N 1
ATOM 699 C CA . ILE A 1 92 ? -6.196 -1.576 4.230 1.00 98.31 92 ILE A CA 1
ATOM 700 C C . ILE A 1 92 ? -6.825 -2.758 4.950 1.00 98.31 92 ILE A C 1
ATOM 702 O O . ILE A 1 92 ? -6.569 -3.007 6.133 1.00 98.31 92 ILE A O 1
ATOM 706 N N . ILE A 1 93 ? -7.640 -3.490 4.200 1.00 98.06 93 ILE A N 1
ATOM 707 C CA . ILE A 1 93 ? -8.333 -4.692 4.642 1.00 98.06 93 ILE A CA 1
ATOM 708 C C . ILE A 1 93 ? -8.104 -5.786 3.603 1.00 98.06 93 ILE A C 1
ATOM 710 O O . ILE A 1 93 ? -8.158 -5.533 2.403 1.00 98.06 93 ILE A O 1
ATOM 714 N N . ILE A 1 94 ? -7.838 -7.005 4.066 1.00 96.75 94 ILE A N 1
ATOM 715 C CA . ILE A 1 94 ? -7.723 -8.182 3.201 1.00 96.75 94 ILE A CA 1
ATOM 716 C C . ILE A 1 94 ? -8.205 -9.445 3.911 1.00 96.75 94 ILE A C 1
ATOM 718 O O . ILE A 1 94 ? -7.872 -9.683 5.077 1.00 96.75 94 ILE A O 1
ATOM 722 N N . LEU A 1 95 ? -8.962 -10.283 3.205 1.00 95.56 95 LEU A N 1
ATOM 723 C CA . LEU A 1 95 ? -9.343 -11.609 3.683 1.00 95.56 95 LEU A CA 1
ATOM 724 C C . LEU A 1 95 ? -8.144 -12.570 3.607 1.00 95.56 95 LEU A C 1
ATOM 726 O O . LEU A 1 95 ? -7.550 -12.788 2.553 1.00 95.56 95 LEU A O 1
ATOM 730 N N . LYS A 1 96 ? -7.776 -13.173 4.739 1.00 92.25 96 LYS A N 1
ATOM 731 C CA . LYS A 1 96 ? -6.661 -14.124 4.832 1.00 92.25 96 LYS A CA 1
ATOM 732 C C . LYS A 1 96 ? -7.105 -15.540 4.488 1.00 92.25 96 LYS A C 1
ATOM 734 O O . LYS A 1 96 ? -8.249 -15.941 4.708 1.00 92.25 96 LYS A O 1
ATOM 739 N N . ASN A 1 97 ? -6.120 -16.360 4.122 1.00 82.94 97 ASN A N 1
ATOM 740 C CA . ASN A 1 97 ? -6.262 -17.813 4.077 1.00 82.94 97 ASN A CA 1
ATOM 741 C C . ASN A 1 97 ? -6.688 -18.336 5.462 1.00 82.94 97 ASN A C 1
ATOM 743 O O . ASN A 1 97 ? -5.901 -18.305 6.407 1.00 82.94 97 ASN A O 1
ATOM 747 N N . GLY A 1 98 ? -7.942 -18.780 5.584 1.00 81.50 98 GLY A N 1
ATOM 748 C CA . GLY A 1 98 ? -8.549 -19.220 6.848 1.00 81.50 98 GLY A CA 1
ATOM 749 C C . GLY A 1 98 ? -9.749 -18.391 7.319 1.00 81.50 98 GLY A C 1
ATOM 750 O O . GLY A 1 98 ? -10.309 -18.712 8.362 1.00 81.50 98 GLY A O 1
ATOM 751 N N . GLY A 1 99 ? -10.158 -17.359 6.572 1.00 86.00 99 GLY A N 1
ATOM 752 C CA . GLY A 1 99 ? -11.401 -16.617 6.821 1.00 86.00 99 GLY A CA 1
ATOM 753 C C . GLY A 1 99 ? -11.277 -15.450 7.805 1.00 86.00 99 GLY A C 1
ATOM 754 O O . GLY A 1 99 ? -12.255 -14.760 8.062 1.00 86.00 99 GLY A O 1
ATOM 755 N N . ALA A 1 100 ? -10.087 -15.217 8.363 1.00 92.19 100 ALA A N 1
ATOM 756 C CA . ALA A 1 100 ? -9.822 -14.061 9.216 1.00 92.19 100 ALA A CA 1
ATOM 757 C C . ALA A 1 100 ? -9.428 -12.838 8.378 1.00 92.19 100 ALA A C 1
ATOM 759 O O . ALA A 1 100 ? -8.751 -12.980 7.363 1.00 92.19 100 ALA A O 1
ATOM 760 N N . TYR A 1 101 ? -9.743 -11.635 8.849 1.00 95.31 101 TYR A N 1
ATOM 761 C CA . TYR A 1 101 ? -9.331 -10.401 8.182 1.00 95.31 101 TYR A CA 1
ATOM 762 C C . TYR A 1 101 ? -7.963 -9.908 8.675 1.00 95.31 101 TYR A C 1
ATOM 764 O O . TYR A 1 101 ? -7.574 -10.052 9.841 1.00 95.31 101 TYR A O 1
ATOM 772 N N . GLY A 1 102 ? -7.168 -9.377 7.753 1.00 95.62 102 GLY A N 1
ATOM 773 C CA . GLY A 1 102 ? -6.014 -8.535 8.031 1.00 95.62 102 GLY A CA 1
ATOM 774 C C . GLY A 1 102 ? -6.432 -7.084 7.916 1.00 95.62 102 GLY A C 1
ATOM 775 O O . GLY A 1 102 ? -6.872 -6.682 6.849 1.00 95.62 102 GLY A O 1
ATOM 776 N N . VAL A 1 103 ? -6.289 -6.328 9.001 1.00 97.69 103 VAL A N 1
ATOM 777 C CA . VAL A 1 103 ? -6.621 -4.901 9.064 1.00 97.69 103 VAL A CA 1
ATOM 778 C C . VAL A 1 103 ? -5.406 -4.161 9.613 1.00 97.69 103 VAL A C 1
ATOM 780 O O . VAL A 1 103 ? -4.780 -4.619 10.576 1.00 97.69 103 VAL A O 1
ATOM 783 N N . GLY A 1 104 ? -5.043 -3.052 8.980 1.00 98.00 104 GLY A N 1
ATOM 784 C CA . GLY A 1 104 ? -3.940 -2.197 9.410 1.00 98.00 104 GLY A CA 1
ATOM 785 C C . GLY A 1 104 ? -3.836 -0.939 8.558 1.00 98.00 104 GLY A C 1
ATOM 786 O O . GLY A 1 104 ? -4.513 -0.809 7.540 1.00 98.00 104 GLY A O 1
ATOM 787 N N . LEU A 1 105 ? -3.006 0.011 8.979 1.00 98.44 105 LEU A N 1
ATOM 788 C CA . LEU A 1 105 ? -2.759 1.230 8.214 1.00 98.44 105 LEU A CA 1
ATOM 789 C C . LEU A 1 105 ? -2.097 0.886 6.8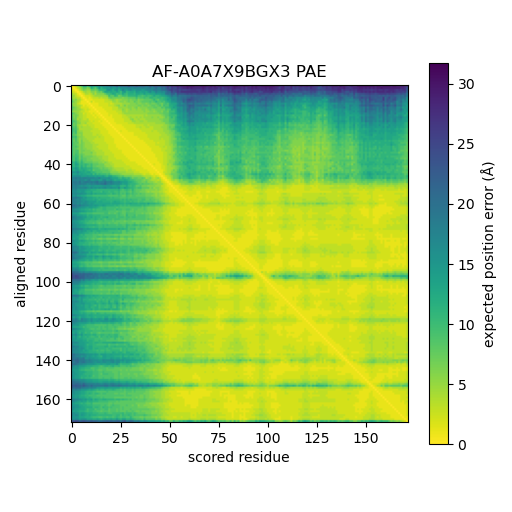78 1.00 98.44 105 LEU A C 1
ATOM 791 O O . LEU A 1 105 ? -1.290 -0.038 6.792 1.00 98.44 105 LEU A O 1
ATOM 795 N N . ASP A 1 106 ? -2.348 1.691 5.850 1.00 98.06 106 ASP A N 1
ATOM 796 C CA . ASP A 1 106 ? -1.598 1.678 4.586 1.00 98.06 106 ASP A CA 1
ATOM 797 C C . ASP A 1 106 ? -0.217 2.346 4.784 1.00 98.06 106 ASP A C 1
ATOM 799 O O . ASP A 1 106 ? 0.205 3.219 4.026 1.00 98.06 106 ASP A O 1
ATOM 803 N N . ALA A 1 107 ? 0.449 1.971 5.876 1.00 97.75 107 ALA A N 1
ATOM 804 C CA . ALA A 1 107 ? 1.713 2.482 6.369 1.00 97.75 107 ALA A CA 1
ATOM 805 C C . ALA A 1 107 ? 2.433 1.405 7.197 1.00 97.75 107 ALA A C 1
ATOM 807 O O . ALA A 1 107 ? 1.799 0.525 7.788 1.00 97.75 107 ALA A O 1
ATOM 808 N N . CYS A 1 108 ? 3.762 1.489 7.268 1.00 97.00 108 CYS A N 1
ATOM 809 C CA . CYS A 1 108 ? 4.608 0.534 7.986 1.00 97.00 108 CYS A CA 1
ATOM 810 C C . CYS A 1 108 ? 5.681 1.234 8.826 1.00 97.00 108 CYS A C 1
ATOM 812 O O . CYS A 1 108 ? 6.122 2.334 8.496 1.00 97.00 108 CYS A O 1
ATOM 814 N N . GLU A 1 109 ? 6.163 0.574 9.881 1.00 95.12 109 GLU A N 1
ATOM 815 C CA . GLU A 1 109 ? 7.176 1.142 10.790 1.00 95.12 109 GLU A CA 1
ATOM 816 C C . GLU A 1 109 ? 8.495 1.490 10.077 1.00 95.12 109 GLU A C 1
ATOM 818 O O . GLU A 1 109 ? 9.213 2.395 10.491 1.00 95.12 109 GLU A O 1
ATOM 823 N N . THR A 1 110 ? 8.824 0.772 8.998 1.00 95.31 110 THR A N 1
ATOM 824 C CA . THR A 1 110 ? 10.100 0.931 8.276 1.00 95.31 110 THR A CA 1
ATOM 825 C C . THR A 1 110 ? 10.021 1.961 7.145 1.00 95.31 110 THR A C 1
ATOM 827 O O . THR A 1 110 ? 10.998 2.639 6.838 1.00 95.31 110 THR A O 1
ATOM 830 N N . CYS A 1 111 ? 8.868 2.059 6.486 1.00 95.88 111 CYS A N 1
ATOM 831 C CA . CYS A 1 111 ? 8.692 2.769 5.219 1.00 95.88 111 CYS A CA 1
ATOM 832 C C . CYS A 1 111 ? 7.641 3.878 5.285 1.00 95.88 111 CYS A C 1
ATOM 834 O O . CYS A 1 111 ? 7.352 4.466 4.246 1.00 95.88 111 CYS A O 1
ATOM 836 N N . GLY A 1 112 ? 7.070 4.164 6.454 1.00 95.38 112 GLY A N 1
ATOM 837 C CA . GLY A 1 112 ? 6.024 5.171 6.603 1.00 95.38 112 GLY A CA 1
ATOM 838 C C . GLY A 1 112 ? 4.805 4.871 5.732 1.00 95.38 112 GLY A C 1
ATOM 839 O O . GLY A 1 112 ? 4.476 3.711 5.478 1.00 95.38 112 GLY A O 1
ATOM 840 N N . ASP A 1 113 ? 4.182 5.927 5.236 1.00 96.31 113 ASP A N 1
ATOM 841 C CA . ASP A 1 113 ? 2.913 5.971 4.505 1.00 96.31 113 ASP A CA 1
ATOM 842 C C . ASP A 1 113 ? 3.010 5.652 3.004 1.00 96.31 113 ASP A C 1
ATOM 844 O O . ASP A 1 113 ? 2.120 5.994 2.224 1.00 96.31 113 ASP A O 1
ATOM 848 N N . ALA A 1 114 ? 4.084 4.993 2.560 1.00 95.12 114 ALA A N 1
ATOM 849 C CA . ALA A 1 114 ? 4.267 4.677 1.143 1.00 95.12 114 ALA A CA 1
ATOM 850 C C . ALA A 1 114 ? 3.124 3.828 0.555 1.00 95.12 114 ALA A C 1
ATOM 852 O O . ALA A 1 114 ? 2.878 3.871 -0.653 1.00 95.12 114 ALA A O 1
ATOM 853 N N . GLY A 1 115 ? 2.459 3.057 1.415 1.00 96.62 115 GLY A N 1
ATOM 854 C CA . GLY A 1 115 ? 1.351 2.184 1.074 1.00 96.62 115 GLY A CA 1
ATOM 855 C C . GLY A 1 115 ? 1.754 0.841 0.475 1.00 96.62 115 GLY A C 1
ATOM 856 O O . GLY A 1 115 ? 2.935 0.496 0.325 1.00 96.62 115 GLY A O 1
ATOM 857 N N . TYR A 1 116 ? 0.721 0.078 0.142 1.00 97.62 116 TYR A N 1
ATOM 858 C CA . TYR A 1 116 ? 0.810 -1.289 -0.353 1.00 97.62 116 TYR A CA 1
ATOM 859 C C . TYR A 1 116 ? 0.115 -1.458 -1.699 1.00 97.62 116 TYR A C 1
ATOM 861 O O . TYR A 1 116 ? -0.807 -0.726 -2.047 1.00 97.62 116 TYR A O 1
ATOM 869 N N . TYR A 1 117 ? 0.536 -2.443 -2.473 1.00 96.81 117 TYR A N 1
ATOM 870 C CA . TYR A 1 117 ? -0.155 -2.828 -3.695 1.00 96.81 117 TYR A CA 1
ATOM 871 C C . TYR A 1 117 ? -0.255 -4.345 -3.778 1.00 96.81 117 TYR A C 1
ATOM 873 O O . TYR A 1 117 ? 0.559 -5.067 -3.197 1.00 96.81 117 TYR A O 1
ATOM 881 N N . GLU A 1 118 ? -1.279 -4.820 -4.474 1.00 95.56 118 GLU A N 1
ATOM 882 C CA . GLU A 1 118 ? -1.438 -6.235 -4.764 1.00 95.56 118 GLU A CA 1
ATOM 883 C C . GLU A 1 118 ? -0.818 -6.553 -6.125 1.00 95.56 118 GLU A C 1
ATOM 885 O O . GLU A 1 118 ? -1.074 -5.866 -7.115 1.00 95.56 118 GLU A O 1
ATOM 890 N N . GLN A 1 119 ? -0.002 -7.602 -6.179 1.00 93.81 119 GLN A N 1
ATOM 891 C CA . GLN A 1 119 ? 0.519 -8.148 -7.425 1.00 93.81 119 GLN A CA 1
ATOM 892 C C . GLN A 1 119 ? 0.661 -9.663 -7.302 1.00 93.81 119 GLN A C 1
ATOM 894 O O . GLN A 1 119 ? 1.253 -10.164 -6.345 1.00 93.81 119 GLN A O 1
ATOM 899 N N . ASP A 1 120 ? 0.127 -10.400 -8.279 1.00 91.06 120 ASP A N 1
ATOM 900 C CA . ASP A 1 120 ? 0.216 -11.865 -8.344 1.00 91.06 120 ASP A CA 1
ATOM 901 C C . ASP A 1 120 ? -0.251 -12.562 -7.043 1.00 91.06 120 ASP A C 1
ATOM 903 O O . ASP A 1 120 ? 0.359 -13.533 -6.586 1.00 91.06 120 ASP A O 1
ATOM 907 N N . GLY A 1 121 ? -1.309 -12.035 -6.408 1.00 88.94 121 GLY A N 1
ATOM 908 C CA . GLY A 1 121 ? -1.868 -12.543 -5.145 1.00 88.94 121 GLY A CA 1
ATOM 909 C C . GLY A 1 121 ? -1.004 -12.279 -3.904 1.00 88.94 121 GLY A C 1
ATOM 910 O O . GLY A 1 121 ? -1.197 -12.910 -2.863 1.00 88.94 121 GLY A O 1
ATOM 911 N N . LYS A 1 122 ? -0.015 -11.385 -4.002 1.00 93.19 122 LYS A N 1
ATOM 912 C CA . LYS A 1 122 ? 0.836 -10.948 -2.889 1.00 93.19 122 LYS A CA 1
ATOM 913 C C . LYS A 1 122 ? 0.584 -9.484 -2.582 1.00 93.19 122 LYS A C 1
ATOM 915 O O . LYS A 1 122 ? 0.376 -8.690 -3.492 1.00 93.19 122 LYS A O 1
ATOM 920 N N . ILE A 1 123 ? 0.717 -9.125 -1.310 1.00 95.56 123 ILE A N 1
ATOM 921 C CA . ILE A 1 123 ? 0.702 -7.729 -0.868 1.00 95.56 123 ILE A CA 1
ATOM 922 C C . ILE A 1 123 ? 2.137 -7.253 -0.725 1.00 95.56 123 ILE A C 1
ATOM 924 O O . ILE A 1 123 ? 2.924 -7.867 -0.005 1.00 95.56 123 ILE A O 1
ATOM 928 N N . ILE A 1 124 ? 2.488 -6.185 -1.429 1.00 96.88 124 ILE A N 1
ATOM 929 C CA . ILE A 1 124 ? 3.858 -5.694 -1.549 1.00 96.88 124 ILE A CA 1
ATOM 930 C C . ILE A 1 124 ? 3.914 -4.250 -1.059 1.00 96.88 124 ILE A C 1
ATOM 932 O O . ILE A 1 124 ? 3.068 -3.425 -1.400 1.00 96.88 124 ILE A O 1
ATOM 936 N N . CYS A 1 125 ? 4.910 -3.927 -0.234 1.00 96.88 125 CYS A N 1
ATOM 937 C CA . CYS A 1 125 ? 5.151 -2.545 0.173 1.00 96.88 125 CYS A CA 1
ATOM 938 C C . CYS A 1 125 ? 5.707 -1.735 -1.001 1.00 96.88 125 CYS A C 1
ATOM 940 O O . CYS A 1 125 ? 6.753 -2.077 -1.552 1.00 96.88 125 CYS A O 1
ATOM 942 N N . LYS A 1 126 ? 5.073 -0.604 -1.319 1.00 95.62 126 LYS A N 1
ATOM 943 C CA . LYS A 1 126 ? 5.453 0.253 -2.451 1.00 95.62 126 LYS A CA 1
ATOM 944 C C . LYS A 1 126 ? 6.884 0.799 -2.364 1.00 95.62 126 LYS A C 1
ATOM 946 O O . LYS A 1 126 ? 7.487 1.087 -3.390 1.00 95.62 126 LYS A O 1
ATOM 951 N N . ARG A 1 127 ? 7.433 0.965 -1.152 1.00 94.56 127 ARG A N 1
ATOM 952 C CA . ARG A 1 127 ? 8.775 1.543 -0.941 1.00 94.56 127 ARG A CA 1
ATOM 953 C C . ARG A 1 127 ? 9.890 0.501 -0.897 1.00 94.56 127 ARG A C 1
ATOM 955 O O . ARG A 1 127 ? 10.922 0.716 -1.521 1.00 94.56 127 ARG A O 1
ATOM 962 N N . CYS A 1 128 ? 9.717 -0.569 -0.114 1.00 94.94 128 CYS A N 1
ATOM 963 C CA . CYS A 1 128 ? 10.761 -1.582 0.108 1.00 94.94 128 CYS A CA 1
ATOM 964 C C . CYS A 1 128 ? 10.684 -2.762 -0.880 1.00 94.94 128 CYS A C 1
ATOM 966 O O . CYS A 1 128 ? 11.588 -3.591 -0.877 1.00 94.94 128 CYS A O 1
ATOM 968 N N . ASP A 1 129 ? 9.611 -2.858 -1.679 1.00 94.56 129 ASP A N 1
ATOM 969 C CA . ASP A 1 129 ? 9.301 -3.972 -2.595 1.00 94.56 129 ASP A CA 1
ATOM 970 C C . ASP A 1 129 ? 9.289 -5.360 -1.920 1.00 94.56 129 ASP A C 1
ATOM 972 O O . ASP A 1 129 ? 9.435 -6.41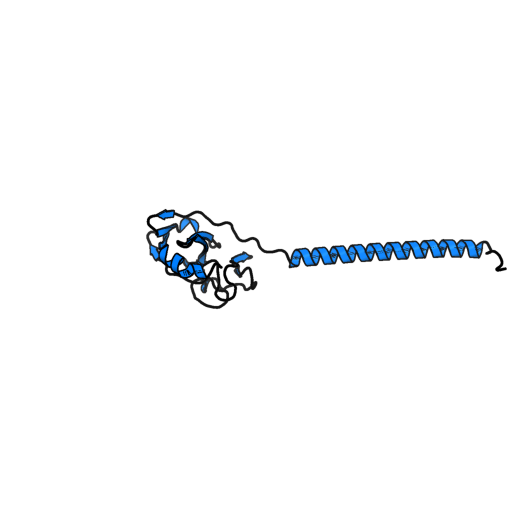3 -2.540 1.00 94.56 129 ASP A O 1
ATOM 976 N N . VAL A 1 130 ? 9.105 -5.376 -0.596 1.00 95.06 130 VAL A N 1
ATOM 977 C CA . VAL A 1 130 ? 8.990 -6.609 0.182 1.00 95.06 130 VAL A CA 1
ATOM 978 C C . VAL A 1 130 ? 7.559 -7.114 0.089 1.00 95.06 130 VAL A C 1
ATOM 980 O O . VAL A 1 130 ? 6.619 -6.426 0.497 1.00 95.06 130 VAL A O 1
ATOM 983 N N . ALA A 1 131 ? 7.415 -8.345 -0.401 1.00 95.62 131 ALA A N 1
ATOM 984 C CA . ALA A 1 131 ? 6.174 -9.099 -0.323 1.00 95.62 131 ALA A CA 1
ATOM 985 C C . ALA A 1 131 ? 5.915 -9.554 1.120 1.00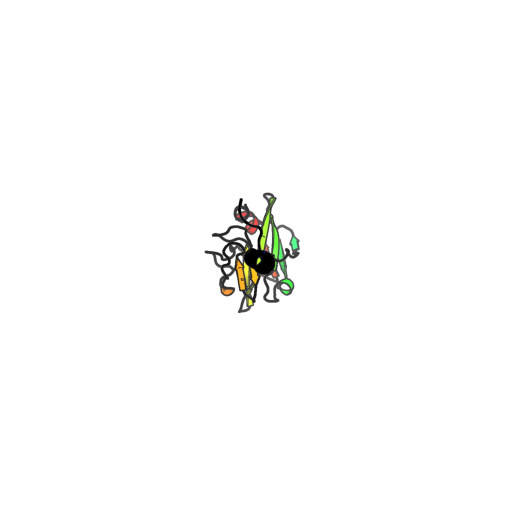 95.62 131 ALA A C 1
ATOM 987 O O . ALA A 1 131 ? 6.762 -10.179 1.763 1.00 95.62 131 ALA A O 1
ATOM 988 N N . ILE A 1 132 ? 4.722 -9.254 1.612 1.00 95.38 132 ILE A N 1
ATOM 989 C CA . ILE A 1 132 ? 4.281 -9.526 2.974 1.00 95.38 132 ILE A CA 1
ATOM 990 C C . ILE A 1 132 ? 3.503 -10.831 3.002 1.00 95.38 132 ILE A C 1
ATOM 992 O O . ILE A 1 132 ? 2.746 -11.159 2.087 1.00 95.38 132 ILE A O 1
ATOM 996 N N . ASN A 1 133 ? 3.678 -11.588 4.080 1.00 93.25 133 ASN A N 1
ATOM 997 C CA . ASN A 1 133 ? 2.871 -12.771 4.308 1.00 93.25 133 ASN A CA 1
ATOM 998 C C . ASN A 1 133 ? 1.445 -12.350 4.704 1.00 93.25 133 ASN A C 1
ATOM 1000 O O . ASN A 1 133 ? 1.251 -11.697 5.727 1.00 93.25 133 ASN A O 1
ATOM 1004 N N . LEU A 1 134 ? 0.442 -12.767 3.925 1.00 92.56 134 LEU A N 1
ATOM 1005 C CA . LEU A 1 134 ? -0.974 -12.478 4.186 1.00 92.56 134 LEU A CA 1
ATOM 1006 C C . LEU A 1 134 ? -1.393 -12.834 5.620 1.00 92.56 134 LEU A C 1
ATOM 1008 O O . LEU A 1 134 ? -2.098 -12.074 6.280 1.00 92.56 134 LEU A O 1
ATOM 1012 N N . ALA A 1 135 ? -0.908 -13.968 6.136 1.00 91.94 135 ALA A N 1
ATOM 1013 C CA . ALA A 1 135 ? -1.235 -14.429 7.482 1.00 91.94 135 ALA A CA 1
ATOM 1014 C C . ALA A 1 135 ? -0.695 -13.499 8.582 1.00 91.94 135 ALA A C 1
ATOM 1016 O O . ALA A 1 135 ? -1.223 -13.515 9.692 1.00 91.94 135 ALA A O 1
ATOM 1017 N N . THR A 1 136 ? 0.324 -12.682 8.288 1.00 93.19 136 THR A N 1
ATOM 1018 C CA . THR A 1 136 ? 0.939 -11.764 9.255 1.00 93.19 136 THR A CA 1
ATOM 1019 C C . THR A 1 136 ? 0.388 -10.340 9.190 1.00 93.19 136 THR A C 1
ATOM 1021 O O . THR A 1 136 ? 0.775 -9.507 10.006 1.00 93.19 136 THR A O 1
ATOM 1024 N N . ILE A 1 137 ? -0.528 -10.035 8.267 1.00 93.25 137 ILE A N 1
ATOM 1025 C CA . ILE A 1 137 ? -1.193 -8.725 8.226 1.00 93.25 137 ILE A CA 1
ATOM 1026 C C . ILE A 1 137 ? -2.068 -8.578 9.479 1.00 93.25 137 ILE A C 1
ATOM 1028 O O . ILE A 1 137 ? -2.891 -9.444 9.773 1.00 93.25 137 ILE A O 1
ATOM 1032 N N . GLY A 1 138 ? -1.873 -7.508 10.250 1.00 90.62 138 GLY A N 1
ATOM 1033 C CA . GLY A 1 138 ? -2.458 -7.340 11.590 1.00 90.62 138 GLY A CA 1
ATOM 1034 C C . GLY A 1 138 ? -1.508 -7.697 12.745 1.00 90.62 138 GLY A C 1
ATOM 1035 O O . GLY A 1 138 ? -1.872 -7.535 13.906 1.00 90.62 138 GLY A O 1
ATOM 1036 N N . PHE A 1 139 ? -0.281 -8.141 12.452 1.00 92.25 139 PHE A N 1
ATOM 1037 C CA . PHE A 1 139 ? 0.811 -8.229 13.424 1.00 92.25 139 PHE A CA 1
ATOM 1038 C C . PHE A 1 139 ? 1.844 -7.133 13.153 1.00 92.25 139 PHE A C 1
ATOM 1040 O O . PHE A 1 139 ? 2.219 -6.893 12.005 1.00 92.25 139 PHE A O 1
ATOM 1047 N N . LYS A 1 140 ? 2.342 -6.504 14.221 1.00 92.69 140 LYS A N 1
ATOM 1048 C CA . LYS A 1 140 ? 3.337 -5.427 14.132 1.00 92.69 140 LYS A CA 1
ATOM 1049 C C . LYS A 1 140 ? 4.715 -5.909 13.655 1.00 92.69 140 LYS A C 1
ATOM 1051 O O . LYS A 1 140 ? 5.102 -7.047 13.928 1.00 92.69 140 LYS A O 1
ATOM 1056 N N . GLY A 1 141 ? 5.474 -4.996 13.047 1.00 92.94 141 GLY A N 1
ATOM 1057 C CA . GLY A 1 141 ? 6.903 -5.139 12.755 1.00 92.94 141 GLY A CA 1
ATOM 1058 C C . GLY A 1 141 ? 7.273 -5.195 11.267 1.00 92.94 141 GLY A C 1
ATOM 1059 O O . GLY A 1 141 ? 6.555 -5.741 10.430 1.00 92.94 141 GLY A O 1
ATOM 1060 N N . GLY A 1 142 ? 8.454 -4.665 10.936 1.00 92.69 142 GLY A N 1
ATOM 1061 C CA . GLY A 1 142 ? 9.026 -4.720 9.585 1.00 92.69 142 GLY A CA 1
ATOM 1062 C C . GLY A 1 142 ? 8.237 -3.902 8.556 1.00 92.69 142 GLY A C 1
ATOM 1063 O O . GLY A 1 142 ? 7.826 -2.777 8.843 1.00 92.69 142 GLY A O 1
ATOM 1064 N N . CYS A 1 143 ? 8.045 -4.462 7.351 1.00 95.75 143 CYS A N 1
ATOM 1065 C CA . CYS A 1 143 ? 7.187 -3.865 6.320 1.00 95.75 143 CYS A CA 1
ATOM 1066 C C . CYS A 1 143 ? 5.692 -4.261 6.481 1.00 95.75 143 CYS A C 1
ATOM 1068 O O . CYS A 1 143 ? 4.910 -3.914 5.601 1.00 95.75 143 CYS A O 1
ATOM 1070 N N . ASN A 1 144 ? 5.255 -4.937 7.564 1.00 96.94 144 ASN A N 1
ATOM 1071 C CA . ASN A 1 144 ? 3.824 -5.233 7.777 1.00 96.94 144 ASN A CA 1
ATOM 1072 C C . ASN A 1 144 ? 2.996 -3.955 8.019 1.00 96.94 144 ASN A C 1
ATOM 1074 O O . ASN A 1 144 ? 3.514 -3.023 8.642 1.00 96.94 144 ASN A O 1
ATOM 1078 N N . PRO A 1 145 ? 1.714 -3.939 7.599 1.00 97.75 145 PRO A N 1
ATOM 1079 C CA . PRO A 1 145 ? 0.786 -2.849 7.905 1.00 97.75 145 PRO A CA 1
ATOM 1080 C C . PRO A 1 145 ? 0.689 -2.624 9.414 1.00 97.75 145 PRO A C 1
ATOM 1082 O O . PRO A 1 145 ? 0.564 -3.595 10.168 1.00 97.75 145 PRO A O 1
ATOM 1085 N N . ILE A 1 146 ? 0.747 -1.366 9.861 1.00 98.06 146 ILE A N 1
ATOM 1086 C CA . ILE A 1 146 ? 0.666 -1.031 11.291 1.00 98.06 146 ILE A CA 1
ATOM 1087 C C . ILE A 1 146 ? -0.723 -1.428 11.811 1.00 98.06 146 ILE A C 1
ATOM 1089 O O . ILE A 1 146 ? -1.722 -0.894 11.324 1.00 98.06 146 ILE A O 1
ATOM 1093 N N . PRO A 1 147 ? -0.823 -2.366 12.769 1.00 97.56 147 PRO A N 1
ATOM 1094 C CA . PRO A 1 147 ? -2.114 -2.813 13.269 1.00 97.56 147 PRO A CA 1
ATOM 1095 C C . PRO A 1 147 ? -2.733 -1.778 14.211 1.00 97.56 147 PRO A C 1
ATOM 1097 O O . PRO A 1 147 ? -2.025 -1.101 14.956 1.00 97.56 147 PRO A O 1
ATOM 1100 N N . PHE A 1 148 ? -4.060 -1.735 14.237 1.00 97.94 148 PHE A N 1
ATOM 1101 C CA . PHE A 1 148 ? -4.848 -0.952 15.184 1.00 97.94 148 PHE A CA 1
ATOM 1102 C C . PHE A 1 148 ? -6.087 -1.751 15.627 1.00 97.94 148 PHE A C 1
ATOM 1104 O O . PHE A 1 148 ? -6.427 -2.748 14.978 1.00 97.94 148 PHE A O 1
ATOM 1111 N N . PRO A 1 149 ? -6.734 -1.385 16.749 1.00 97.44 149 PRO A N 1
ATOM 1112 C CA . PRO A 1 149 ? -7.935 -2.069 17.217 1.00 97.44 149 PRO A CA 1
ATOM 1113 C C . PRO A 1 149 ? -9.081 -2.018 16.198 1.00 97.44 149 PRO A C 1
ATOM 1115 O O . PRO A 1 149 ? -9.399 -0.975 15.641 1.00 97.44 149 PRO A O 1
ATOM 1118 N N . TYR A 1 150 ? -9.733 -3.156 15.987 1.00 97.19 150 TYR A N 1
ATOM 1119 C CA . TYR A 1 150 ? -10.979 -3.261 15.234 1.00 97.19 150 TYR A CA 1
ATOM 1120 C C . TYR A 1 150 ? -11.829 -4.377 15.837 1.00 97.19 150 TYR A C 1
ATOM 1122 O O . TYR A 1 150 ? -11.328 -5.237 16.571 1.00 97.19 150 TYR A O 1
ATOM 1130 N N . GLN A 1 151 ? -13.115 -4.372 15.517 1.00 96.69 151 GLN A N 1
ATOM 1131 C CA . GLN A 1 151 ? -14.048 -5.425 15.887 1.00 96.69 151 GLN A CA 1
ATOM 1132 C C . GLN A 1 151 ? -14.658 -6.044 14.638 1.00 96.69 151 GLN A C 1
ATOM 1134 O O . GLN A 1 151 ? -14.739 -5.423 13.580 1.00 96.69 151 GLN A O 1
ATOM 1139 N N . VAL A 1 152 ? -15.063 -7.296 14.779 1.00 94.62 152 VAL A N 1
ATOM 1140 C CA . VAL A 1 152 ? -15.876 -8.007 13.803 1.00 94.62 152 VAL A CA 1
ATOM 1141 C C . VAL A 1 152 ? -17.212 -8.256 14.479 1.00 94.62 152 VAL A C 1
ATOM 1143 O O . VAL A 1 152 ? -17.259 -8.987 15.469 1.00 94.62 152 VAL A O 1
ATOM 1146 N N . ASP A 1 153 ? -18.263 -7.628 13.967 1.00 92.31 153 ASP A N 1
ATOM 1147 C CA . ASP A 1 153 ? -19.621 -7.762 14.486 1.00 92.31 153 ASP A CA 1
ATOM 1148 C C . ASP A 1 153 ? -20.643 -7.592 13.357 1.00 92.31 153 ASP A C 1
ATOM 1150 O O . ASP A 1 153 ? -20.375 -6.902 12.378 1.00 92.31 153 ASP A O 1
ATOM 1154 N N . ASP A 1 154 ? -21.786 -8.265 13.478 1.00 89.25 154 ASP A N 1
ATOM 1155 C CA . ASP A 1 154 ? -22.936 -8.181 12.559 1.00 89.25 154 ASP A CA 1
ATOM 1156 C C . ASP A 1 154 ? -22.588 -8.212 11.051 1.00 89.25 154 ASP A C 1
ATOM 1158 O O . ASP A 1 154 ? -23.147 -7.486 10.232 1.00 89.25 154 ASP A O 1
ATOM 1162 N N . GLY A 1 155 ? -21.620 -9.050 10.658 1.00 94.56 155 GLY A N 1
ATOM 1163 C CA . GLY A 1 155 ? -21.202 -9.177 9.255 1.00 94.56 155 GLY A CA 1
ATOM 1164 C C . GLY A 1 155 ? -20.404 -7.984 8.714 1.00 94.56 155 GLY A C 1
ATOM 1165 O O . GLY A 1 155 ? -20.345 -7.789 7.498 1.00 94.56 155 GLY A O 1
ATOM 1166 N N . ALA A 1 156 ? -19.795 -7.190 9.593 1.00 97.50 156 ALA A N 1
ATOM 1167 C CA . ALA A 1 156 ? -18.976 -6.040 9.248 1.00 97.50 156 ALA A CA 1
ATOM 1168 C C . ALA A 1 156 ? -17.698 -5.953 10.097 1.00 97.50 156 ALA A C 1
ATOM 1170 O O . ALA A 1 156 ? -17.573 -6.528 11.182 1.00 97.50 156 ALA A O 1
ATOM 1171 N N . ILE A 1 157 ? -16.734 -5.195 9.581 1.00 97.88 157 ILE A N 1
ATOM 1172 C CA . ILE A 1 157 ? -15.566 -4.714 10.314 1.00 97.88 157 ILE A CA 1
ATOM 1173 C C . ILE A 1 157 ? -15.908 -3.332 10.865 1.00 97.88 157 ILE A C 1
ATOM 1175 O O . ILE A 1 157 ? -16.298 -2.435 10.114 1.00 97.88 157 ILE A O 1
ATOM 1179 N N . ILE A 1 158 ? -15.742 -3.175 12.174 1.00 98.12 158 ILE A N 1
ATOM 1180 C CA . ILE A 1 158 ? -16.034 -1.955 12.920 1.00 98.12 158 ILE A CA 1
ATOM 1181 C C . ILE A 1 158 ? -14.724 -1.360 13.430 1.00 98.12 158 ILE A C 1
ATOM 1183 O O . ILE A 1 158 ? -13.937 -2.041 14.093 1.00 98.12 158 ILE A O 1
ATOM 1187 N N . ILE A 1 159 ? -14.487 -0.086 13.127 1.00 98.38 159 ILE A N 1
ATOM 1188 C CA . ILE A 1 159 ? -13.276 0.648 13.506 1.00 98.38 159 ILE A CA 1
ATOM 1189 C C . ILE A 1 159 ? -13.695 1.953 14.181 1.00 98.38 159 ILE A C 1
ATOM 1191 O O . ILE A 1 159 ? -14.507 2.705 13.641 1.00 98.38 159 ILE A O 1
ATOM 1195 N N . HIS A 1 160 ? -13.134 2.251 15.351 1.00 98.19 160 HIS A N 1
ATOM 1196 C CA . HIS A 1 160 ? -13.353 3.543 15.993 1.00 98.19 160 HIS A CA 1
ATOM 1197 C C . HIS A 1 160 ? -12.394 4.584 15.416 1.00 98.19 160 HIS A C 1
ATOM 1199 O O . HIS A 1 160 ? -11.183 4.378 15.386 1.00 98.19 160 HIS A O 1
ATOM 1205 N N . ALA A 1 161 ? -12.929 5.734 15.011 1.00 97.94 161 ALA A N 1
ATOM 1206 C CA . ALA A 1 161 ? -12.157 6.855 14.479 1.00 97.94 161 ALA A CA 1
ATOM 1207 C C . ALA A 1 161 ? -11.030 7.288 15.434 1.00 97.94 161 ALA A C 1
ATOM 1209 O O . ALA A 1 161 ? -9.911 7.522 14.998 1.00 97.94 161 ALA A O 1
ATOM 1210 N N . ALA A 1 162 ? -11.287 7.264 16.746 1.00 98.12 162 ALA A N 1
ATOM 1211 C CA . ALA A 1 162 ? -10.293 7.601 17.764 1.00 98.12 162 ALA A CA 1
ATOM 1212 C C . ALA A 1 162 ? -9.041 6.697 17.738 1.00 98.12 162 ALA A C 1
ATOM 1214 O O . ALA A 1 162 ? -7.947 7.159 18.065 1.00 98.12 162 ALA A O 1
ATOM 1215 N N . ASP A 1 163 ? -9.183 5.425 17.347 1.00 98.25 163 ASP A N 1
ATOM 1216 C CA . ASP A 1 163 ? -8.048 4.505 17.212 1.00 98.25 163 ASP A CA 1
ATOM 1217 C C . ASP A 1 163 ? -7.185 4.853 15.988 1.00 98.25 163 ASP A C 1
ATOM 1219 O O . ASP A 1 163 ? -5.969 4.655 16.013 1.00 98.25 163 ASP A O 1
ATOM 1223 N N . LEU A 1 164 ? -7.798 5.405 14.933 1.00 98.00 164 LEU A N 1
ATOM 1224 C CA . LEU A 1 164 ? -7.091 5.929 13.762 1.00 98.00 164 LEU A CA 1
ATOM 1225 C C . LEU A 1 164 ? -6.438 7.281 14.072 1.00 98.00 164 LEU A C 1
ATOM 1227 O O . LEU A 1 164 ? -5.256 7.458 13.788 1.00 98.00 164 LEU A O 1
ATOM 1231 N N . ASP A 1 165 ? -7.165 8.194 14.720 1.00 97.94 165 ASP A N 1
ATOM 1232 C CA . ASP A 1 165 ? -6.666 9.510 15.142 1.00 97.94 165 ASP A CA 1
ATOM 1233 C C . ASP A 1 165 ? -5.381 9.398 15.969 1.00 97.94 165 ASP A C 1
ATOM 1235 O O . ASP A 1 165 ? -4.426 10.146 15.762 1.00 97.94 165 ASP A O 1
ATOM 1239 N N . ALA A 1 166 ? -5.316 8.419 16.877 1.00 97.81 166 ALA A N 1
ATOM 1240 C CA . ALA A 1 166 ? -4.143 8.168 17.713 1.00 97.81 166 ALA A CA 1
ATOM 1241 C C . ALA A 1 166 ? -2.877 7.786 16.918 1.00 97.81 166 ALA A C 1
ATOM 1243 O O . ALA A 1 166 ? -1.776 7.790 17.475 1.00 97.81 166 ALA A O 1
ATOM 1244 N N . LEU A 1 167 ? -3.023 7.445 15.636 1.00 97.31 167 LEU A N 1
ATOM 1245 C CA . LEU A 1 167 ? -1.967 6.951 14.759 1.00 97.31 167 LEU A CA 1
ATOM 1246 C C . LEU A 1 167 ? -1.665 7.894 13.579 1.00 97.31 167 LEU A C 1
ATOM 1248 O O . LEU A 1 167 ? -0.865 7.528 12.713 1.00 97.31 167 LEU A O 1
ATOM 1252 N N . SER A 1 168 ? -2.233 9.107 13.550 1.00 97.00 168 SER A N 1
ATOM 1253 C CA . SER A 1 168 ? -2.026 10.089 12.468 1.00 97.00 168 SER A CA 1
ATOM 1254 C C . SER A 1 168 ? -0.554 10.418 12.216 1.00 97.00 168 SER A C 1
ATOM 1256 O O . SER A 1 168 ? -0.138 10.596 11.074 1.00 97.00 168 SER A O 1
ATOM 1258 N N . ALA A 1 169 ? 0.283 10.371 13.257 1.00 95.88 169 ALA A N 1
ATOM 1259 C CA . ALA A 1 169 ? 1.723 10.608 13.166 1.00 95.88 169 ALA A CA 1
ATOM 1260 C C . ALA A 1 169 ? 2.479 9.640 12.228 1.00 95.88 169 ALA A C 1
ATOM 1262 O O . ALA A 1 169 ? 3.629 9.904 11.883 1.00 95.88 169 ALA A O 1
ATOM 1263 N N . HIS A 1 170 ? 1.863 8.529 11.808 1.00 95.44 170 HIS A N 1
ATOM 1264 C CA . HIS A 1 170 ? 2.433 7.621 10.809 1.00 95.44 170 HIS A CA 1
ATOM 1265 C C . HIS A 1 170 ? 2.271 8.104 9.353 1.00 95.44 170 HIS A C 1
ATOM 1267 O O . HIS A 1 170 ? 2.867 7.497 8.462 1.00 95.44 170 HIS A O 1
ATOM 1273 N N . PHE A 1 171 ? 1.505 9.176 9.118 1.00 94.94 171 PHE A N 1
ATOM 1274 C CA . PHE A 1 171 ? 1.204 9.768 7.808 1.00 94.94 171 PHE A CA 1
ATOM 1275 C C . PHE A 1 171 ? 1.726 11.215 7.713 1.00 94.94 171 PHE A C 1
ATOM 1277 O O . PHE A 1 171 ? 0.948 12.166 7.692 1.00 94.94 171 PHE A O 1
ATOM 1284 N N . GLN A 1 172 ? 3.055 11.381 7.685 1.00 80.19 172 GLN A N 1
ATOM 1285 C CA . GLN A 1 172 ? 3.747 12.682 7.635 1.00 80.19 172 GLN A CA 1
ATOM 1286 C C . GLN A 1 172 ? 4.767 12.775 6.499 1.00 80.19 172 GLN A C 1
ATOM 1288 O O . GLN A 1 172 ? 5.445 11.755 6.231 1.00 80.19 172 GLN A O 1
#

Radius of gyration: 29.93 Å; Cα contacts (8 Å, |Δi|>4): 277; chains: 1; bounding box: 76×38×80 Å

Sequence (172 aa):
AIPPLNEAGVRARIAFRRRAVAAGAWSMAAAIALTALLAWGTYELNKQPVISEPEEYSLVDGVATIPFSQVEDGHLHRFAYTAADGTEMRFIIILKNGGAYGVGLDACETCGDAGYYEQDGKIICKRCDVAINLATIGFKGGCNPIPFPYQVDDGAIIIHAADLDALSAHFQ

Solvent-accessible surface area (backbone atoms only — not comparable to full-atom values): 9808 Å² total; per-residue (Å²): 131,85,78,80,75,53,73,68,53,50,54,51,53,52,52,50,50,53,51,52,51,49,51,51,51,51,53,50,51,52,50,52,51,52,51,51,52,50,53,49,54,53,49,66,75,64,58,74,84,79,57,79,72,64,50,90,71,48,74,56,98,58,35,35,45,42,51,39,92,79,46,69,86,54,52,83,41,37,33,67,45,72,30,91,89,67,39,74,41,46,33,34,41,28,39,26,96,86,79,48,75,18,43,21,33,31,23,20,87,76,62,36,54,62,28,56,34,76,56,96,94,34,45,25,29,66,74,80,68,48,72,49,61,61,85,47,36,47,41,77,61,58,78,29,29,40,47,62,80,69,46,79,54,97,68,23,42,39,34,50,44,69,62,53,43,77,49,43,86,52,49,124

Secondary structure (DSSP, 8-state):
-PPPPPHHHHHHHHHHHHHHHHHHHHHHHHHHHHHHHHHHHHHHHT-PPPPPPPBP-EEETTEEEEEHHHH-SSS-EEEEEE-TTS-EEEEEEEE-TTSPEEEEES-BTTTBTT-EEEETTEEEETTT-PEEPGGGTTS-STTSBPP---EEETTEEEEEHHHHHTTGGG--

Foldseek 3Di:
DPDDDDPVRVVVVVVVVVVVVVVVVVVVVVVVVVVVVVVVVVCVVPDQDDADDADDFDADPQKTKAACVRAVPQAKHKHWDQAPVRQIWMKIWGQADPRDIQIATLAAPVGFNQGWHDDPSFIARRPPRDTDDRVCRQPHDDRHGHHWDWDDPPRIIMDGSVRVNVVSVSRD

Nearest PDB structures (foldseek):
  8w21-assembly1_A  TM=7.153E-01  e=8.563E-01  Chlamydia trachomatis D/UW-3/CX
  4z1y-assembly1_A  TM=7.386E-01  e=1.823E+00  Chloroflexus aurantiacus J-10-fl
  8r6s-assembly1_C  TM=3.439E-01  e=2.527E-01  Sinapis alba
  7e2p-assembly1_A  TM=6.768E-01  e=2.048E+00  Mycoplasmopsis bovis
  8rdj-assembly1_C  TM=3.456E-01  e=4.519E-01  Sinapis alba

pLDDT: mean 94.0, std 5.61, range [66.5, 98.62]